Protein AF-A0A354R8P0-F1 (afdb_monomer_lite)

Foldseek 3Di:
DPADQDLVVVLVCCVVCLVPDQEEEYHHDDDDVVSVVVDPLLVSLVSVVVSCVVSVHHYDYDPHSCVSPDDDPPDDPDDDDDDD

Secondary structure (DSSP, 8-state):
--SBS-HHHHHHHHHHHTTT-SEEEE-B--S-HHHHHHS-HHHHHHHHHHHHHHTT-EEEE-HHHHGGGS----PPPPP-----

Structure (mmCIF, N/CA/C/O backbone):
data_AF-A0A354R8P0-F1
#
_entry.id   AF-A0A354R8P0-F1
#
loop_
_atom_site.group_PDB
_atom_site.id
_atom_site.type_symbol
_atom_site.label_atom_id
_atom_site.label_alt_id
_atom_site.label_comp_id
_atom_site.label_asym_id
_atom_site.label_entity_id
_atom_site.label_seq_id
_atom_site.pdbx_PDB_ins_code
_atom_site.Cartn_x
_atom_site.Cartn_y
_atom_site.Cartn_z
_atom_site.occupancy
_atom_site.B_iso_or_equiv
_atom_site.auth_seq_id
_atom_site.auth_comp_id
_atom_site.auth_asym_id
_atom_site.auth_atom_id
_atom_site.pdbx_PDB_model_num
ATOM 1 N N . MET A 1 1 ? 3.431 -8.908 5.602 1.00 85.81 1 MET A N 1
ATOM 2 C CA . MET A 1 1 ? 3.321 -9.078 4.145 1.00 85.81 1 MET A CA 1
ATOM 3 C C . MET A 1 1 ? 4.580 -8.570 3.460 1.00 85.81 1 MET A C 1
ATOM 5 O O . MET A 1 1 ? 4.728 -7.384 3.181 1.00 85.81 1 MET A O 1
ATOM 9 N N . GLU A 1 2 ? 5.535 -9.469 3.255 1.00 85.31 2 GLU A N 1
ATOM 10 C CA . GLU A 1 2 ? 6.764 -9.179 2.523 1.00 85.31 2 GLU A CA 1
ATOM 11 C C . GLU A 1 2 ? 7.337 -10.463 1.894 1.00 85.31 2 GLU A C 1
ATOM 13 O O . GLU A 1 2 ? 7.252 -11.507 2.541 1.00 85.31 2 GLU A O 1
ATOM 18 N N . PRO A 1 3 ? 7.958 -10.384 0.701 1.00 92.12 3 PRO A N 1
ATOM 19 C CA . PRO A 1 3 ? 7.896 -9.260 -0.236 1.00 92.12 3 PRO A CA 1
ATOM 20 C C . PRO A 1 3 ? 6.531 -9.165 -0.938 1.00 92.12 3 PRO A C 1
ATOM 22 O O . PRO A 1 3 ? 5.875 -10.171 -1.174 1.00 92.12 3 PRO A O 1
ATOM 25 N N . VAL A 1 4 ? 6.122 -7.953 -1.301 1.00 96.75 4 VAL A N 1
ATOM 26 C CA . VAL A 1 4 ? 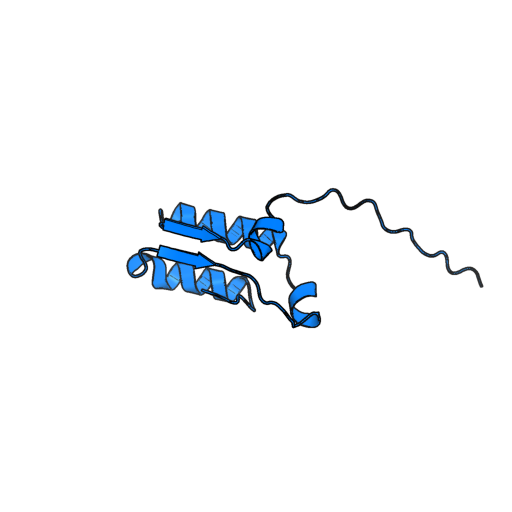4.980 -7.720 -2.194 1.00 96.75 4 VAL A CA 1
ATOM 27 C C . VAL A 1 4 ? 5.449 -7.848 -3.639 1.00 96.75 4 VAL A C 1
ATOM 29 O O . VAL A 1 4 ? 6.370 -7.131 -4.034 1.00 96.75 4 VAL A O 1
ATOM 32 N N . ILE A 1 5 ? 4.821 -8.757 -4.386 1.00 95.00 5 ILE A N 1
ATOM 33 C CA . ILE A 1 5 ? 5.052 -8.993 -5.818 1.00 95.00 5 ILE A CA 1
ATOM 34 C C . ILE A 1 5 ? 4.029 -8.185 -6.619 1.00 95.00 5 ILE A C 1
ATOM 36 O O . ILE A 1 5 ? 4.419 -7.306 -7.379 1.00 95.00 5 ILE A O 1
ATOM 40 N N . ASP A 1 6 ? 2.745 -8.434 -6.358 1.00 96.56 6 ASP A N 1
ATOM 41 C CA . ASP A 1 6 ? 1.617 -7.730 -6.957 1.00 96.56 6 ASP A CA 1
ATOM 42 C C . ASP A 1 6 ? 0.971 -6.768 -5.929 1.00 96.56 6 ASP A C 1
ATOM 44 O O . ASP A 1 6 ? 0.542 -7.204 -4.850 1.00 96.56 6 ASP A O 1
ATOM 48 N N . PRO A 1 7 ? 0.930 -5.454 -6.215 1.00 97.50 7 PRO A N 1
ATOM 49 C CA . PRO A 1 7 ? 0.244 -4.462 -5.391 1.00 97.50 7 PRO A CA 1
ATOM 50 C C . PRO A 1 7 ? -1.239 -4.746 -5.126 1.00 97.50 7 PRO A C 1
ATOM 52 O O . PRO A 1 7 ? -1.697 -4.561 -3.998 1.00 97.50 7 PRO A O 1
ATOM 55 N N . GLU A 1 8 ? -1.997 -5.166 -6.136 1.00 97.88 8 GLU A N 1
ATOM 56 C CA . GLU A 1 8 ? -3.448 -5.350 -6.060 1.00 97.88 8 GLU A CA 1
ATOM 57 C C . GLU A 1 8 ? -3.799 -6.552 -5.183 1.00 97.88 8 GLU A C 1
ATOM 59 O O . GLU A 1 8 ? -4.672 -6.467 -4.308 1.00 97.88 8 GLU A O 1
ATOM 64 N N . GLU A 1 9 ? -3.056 -7.650 -5.331 1.00 98.12 9 GLU A N 1
ATOM 65 C CA . GLU A 1 9 ? -3.197 -8.812 -4.453 1.00 98.12 9 GLU A CA 1
ATOM 66 C C . GLU A 1 9 ? -2.870 -8.448 -3.002 1.00 98.12 9 GLU A C 1
ATOM 68 O O . GLU A 1 9 ? -3.609 -8.799 -2.079 1.00 98.12 9 GLU A O 1
ATOM 73 N N . ALA A 1 10 ? -1.797 -7.684 -2.786 1.00 98.12 10 ALA A N 1
ATOM 74 C CA . ALA A 1 10 ? -1.404 -7.226 -1.460 1.00 98.12 10 ALA A CA 1
ATOM 75 C C . ALA A 1 10 ? -2.492 -6.366 -0.791 1.00 98.12 10 ALA A C 1
ATOM 77 O O . ALA A 1 10 ? -2.793 -6.542 0.393 1.00 98.12 10 ALA A O 1
ATOM 78 N N . LEU A 1 11 ? -3.115 -5.456 -1.540 1.00 98.44 11 LEU A N 1
ATOM 79 C CA . LEU A 1 11 ? -4.238 -4.654 -1.055 1.00 98.44 11 LEU A CA 1
ATOM 80 C C . LEU A 1 11 ? -5.462 -5.525 -0.734 1.00 98.44 11 LEU A C 1
ATOM 82 O O . LEU A 1 11 ? -6.080 -5.335 0.313 1.00 98.44 11 LEU A O 1
ATOM 86 N N . THR A 1 12 ? -5.749 -6.521 -1.572 1.00 98.38 12 THR A N 1
ATOM 87 C CA . THR A 1 12 ? -6.843 -7.482 -1.363 1.00 98.38 12 THR A CA 1
ATOM 88 C C . THR A 1 12 ? -6.639 -8.319 -0.099 1.00 98.38 12 THR A C 1
ATOM 90 O O . THR A 1 12 ? -7.589 -8.587 0.637 1.00 98.38 12 THR A O 1
ATOM 93 N N . VAL A 1 13 ? -5.401 -8.727 0.193 1.00 98.06 13 VAL A N 1
ATOM 94 C CA . VAL A 1 13 ? -5.069 -9.442 1.436 1.00 98.06 13 VAL A CA 1
ATOM 95 C C . VAL A 1 13 ? -5.364 -8.576 2.658 1.00 98.06 13 VAL A C 1
ATOM 97 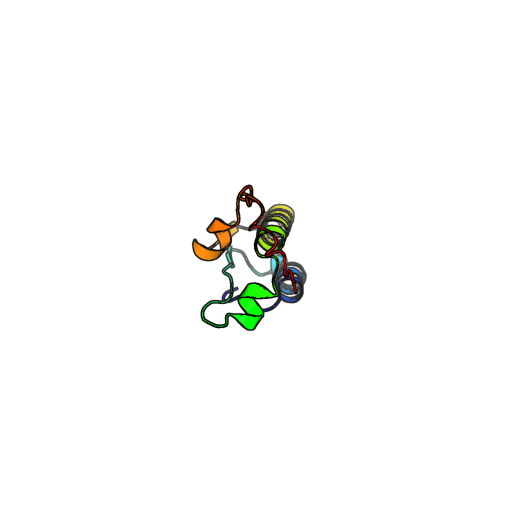O O . VAL A 1 13 ? -5.912 -9.079 3.637 1.00 98.06 13 VAL A O 1
ATOM 100 N N . ILE A 1 14 ? -5.047 -7.279 2.604 1.00 98.06 14 ILE A N 1
ATOM 101 C CA . ILE A 1 14 ? -5.371 -6.353 3.695 1.00 98.06 14 ILE A CA 1
ATOM 102 C C . ILE A 1 14 ? -6.889 -6.259 3.871 1.00 98.06 14 ILE A C 1
ATOM 104 O O . ILE A 1 14 ? -7.364 -6.407 4.993 1.00 98.06 14 ILE A O 1
ATOM 108 N N . ASP A 1 15 ? -7.652 -6.106 2.786 1.00 98.12 15 ASP A N 1
ATOM 109 C CA . ASP A 1 15 ? -9.119 -6.058 2.863 1.00 98.12 15 ASP A CA 1
ATOM 110 C C . ASP A 1 15 ? -9.708 -7.316 3.506 1.00 98.12 15 ASP A C 1
ATOM 112 O O . ASP A 1 15 ? -10.603 -7.222 4.337 1.00 98.12 15 ASP A O 1
ATOM 116 N N . LYS A 1 16 ? -9.182 -8.499 3.179 1.00 98.19 16 LYS A N 1
ATOM 117 C CA . LYS A 1 16 ? -9.716 -9.772 3.686 1.00 98.19 16 LYS A CA 1
ATOM 118 C C . LYS A 1 16 ? -9.288 -10.111 5.112 1.00 98.19 16 LYS A C 1
ATOM 120 O O . LYS A 1 16 ? -9.978 -10.877 5.775 1.00 98.19 16 LYS A O 1
ATOM 125 N N . ALA A 1 17 ? -8.139 -9.612 5.563 1.00 97.62 17 ALA A N 1
ATOM 126 C CA . ALA A 1 17 ? -7.531 -10.054 6.817 1.00 97.62 17 ALA A CA 1
ATOM 127 C C . ALA A 1 17 ? -7.427 -8.964 7.895 1.00 97.62 17 ALA A C 1
ATOM 129 O O . ALA A 1 17 ? -6.967 -9.268 8.995 1.00 97.62 17 ALA A O 1
ATOM 130 N N . HIS A 1 18 ? -7.832 -7.716 7.622 1.00 96.94 18 HIS A N 1
ATOM 131 C CA . HIS A 1 18 ? -7.709 -6.613 8.585 1.00 96.94 18 HIS A CA 1
ATOM 132 C C . HIS A 1 18 ? -8.392 -6.888 9.936 1.00 96.94 18 HIS A C 1
ATOM 134 O O . HIS A 1 18 ? -7.830 -6.509 10.960 1.00 96.94 18 HIS A O 1
ATOM 140 N N . ASP A 1 19 ? -9.510 -7.619 9.956 1.00 97.44 19 ASP A N 1
ATOM 141 C CA . ASP A 1 19 ? -10.220 -7.995 11.191 1.00 97.44 19 ASP A CA 1
ATOM 142 C C . ASP A 1 19 ? -9.424 -8.948 12.100 1.00 97.44 19 ASP A C 1
ATOM 144 O O . ASP A 1 19 ? -9.655 -9.010 13.307 1.00 97.44 19 ASP A O 1
ATOM 148 N N . PHE A 1 20 ? -8.464 -9.687 11.536 1.00 97.06 20 PHE A N 1
ATOM 149 C CA . PHE A 1 20 ? -7.701 -10.719 12.247 1.00 97.06 20 PHE A CA 1
ATOM 150 C C . PHE A 1 20 ? -6.229 -10.349 12.457 1.00 97.06 20 PHE A C 1
ATOM 152 O O . PHE A 1 20 ? -5.515 -11.042 13.180 1.00 97.06 20 PHE A O 1
ATOM 159 N N . VAL A 1 21 ? -5.743 -9.281 11.816 1.00 96.50 21 VAL A N 1
ATOM 160 C CA . VAL A 1 21 ? -4.322 -8.911 11.818 1.00 96.50 21 VAL A CA 1
ATOM 161 C C . VAL A 1 2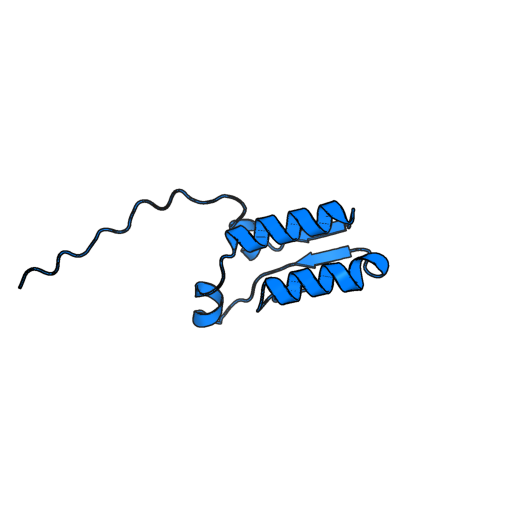1 ? -4.116 -7.578 12.526 1.00 96.50 21 VAL A C 1
ATOM 163 O O . VAL A 1 21 ? -4.379 -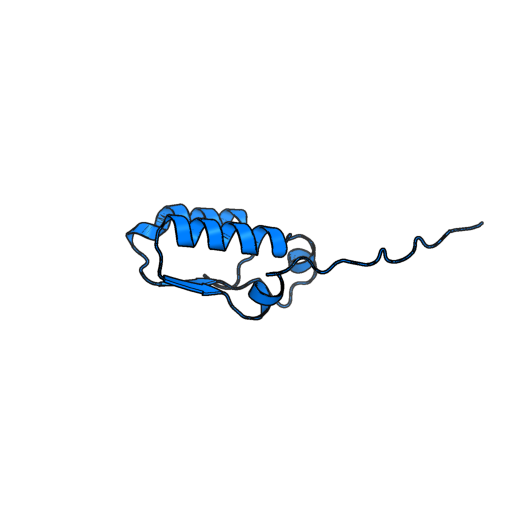6.506 11.985 1.00 96.50 21 VAL A O 1
ATOM 166 N N . ASN A 1 22 ? -3.537 -7.639 13.725 1.00 93.06 22 ASN A N 1
ATOM 167 C CA . ASN A 1 22 ? -3.315 -6.458 14.563 1.00 93.06 22 ASN A CA 1
ATOM 168 C C . ASN A 1 22 ? -2.120 -5.594 14.126 1.00 93.06 22 ASN A C 1
ATOM 170 O O . ASN A 1 22 ? -2.077 -4.404 14.447 1.00 93.06 22 ASN A O 1
ATOM 174 N N . PHE A 1 23 ? -1.129 -6.181 13.442 1.00 97.19 23 PHE A N 1
ATOM 175 C CA . PHE A 1 23 ? 0.082 -5.477 13.021 1.00 97.19 23 PHE A CA 1
ATOM 176 C C . PHE A 1 23 ? 0.566 -5.908 11.636 1.00 97.19 23 PHE A C 1
ATOM 178 O O . PHE A 1 23 ? 0.835 -7.082 11.381 1.00 97.19 23 PHE A O 1
ATOM 185 N N . TRP A 1 24 ? 0.773 -4.928 10.760 1.00 98.19 24 TRP A N 1
ATOM 186 C CA . TRP A 1 24 ? 1.192 -5.142 9.382 1.00 98.19 24 TRP A CA 1
ATOM 187 C C . TRP A 1 24 ? 2.619 -4.684 9.141 1.00 98.19 24 TRP A C 1
ATOM 189 O O . TRP A 1 24 ? 2.974 -3.529 9.348 1.00 98.19 24 TRP A O 1
ATOM 199 N N . LYS A 1 25 ? 3.444 -5.564 8.586 1.00 98.12 25 LYS A N 1
ATOM 200 C CA . LYS A 1 25 ? 4.740 -5.186 8.021 1.00 98.12 25 LYS A CA 1
ATOM 201 C C . LYS A 1 25 ? 4.675 -5.303 6.507 1.00 98.12 25 LYS A C 1
ATOM 203 O O . LYS A 1 25 ? 4.344 -6.384 6.025 1.00 98.12 25 LYS A O 1
ATOM 208 N N . VAL A 1 26 ? 4.981 -4.235 5.773 1.00 98.25 26 VAL A N 1
ATOM 209 C CA . VAL A 1 26 ? 4.875 -4.215 4.303 1.00 98.25 26 VAL A CA 1
ATOM 210 C C . VAL A 1 26 ? 6.200 -3.826 3.659 1.00 98.25 26 VAL A C 1
ATOM 212 O O . VAL A 1 26 ? 6.818 -2.834 4.052 1.00 98.25 26 VAL A O 1
ATOM 215 N N . GLY A 1 27 ? 6.642 -4.585 2.657 1.00 97.31 27 GLY A N 1
ATOM 216 C CA . GLY A 1 27 ? 7.833 -4.270 1.864 1.00 97.31 27 GLY A CA 1
ATOM 217 C C . GLY A 1 27 ? 7.733 -4.782 0.431 1.00 97.31 27 GLY A C 1
ATOM 218 O O . GLY A 1 27 ? 7.059 -5.774 0.186 1.00 97.31 27 GLY A O 1
ATOM 219 N N . LYS A 1 28 ? 8.410 -4.101 -0.498 1.00 95.69 28 LYS A N 1
ATOM 220 C CA . LYS A 1 28 ? 8.445 -4.449 -1.926 1.00 95.69 28 LYS A CA 1
ATOM 221 C C . LYS A 1 28 ? 9.296 -5.690 -2.217 1.00 95.69 28 LYS A C 1
ATOM 223 O O . LYS A 1 28 ? 10.191 -6.020 -1.434 1.00 95.69 28 LYS A O 1
ATOM 228 N N . LEU A 1 29 ? 9.061 -6.325 -3.364 1.00 95.06 29 LEU A N 1
ATOM 229 C CA . LEU A 1 29 ? 9.976 -7.304 -3.948 1.00 95.06 29 LEU A CA 1
ATOM 230 C C . LEU A 1 29 ? 11.342 -6.676 -4.236 1.00 95.06 29 LEU A C 1
ATOM 232 O O . LEU A 1 29 ? 11.461 -5.506 -4.603 1.00 95.06 29 LEU A O 1
ATOM 236 N N . ASN A 1 30 ? 12.382 -7.476 -4.040 1.00 91.19 30 ASN A N 1
ATOM 237 C CA . ASN A 1 30 ? 13.768 -7.122 -4.299 1.00 91.19 30 ASN A CA 1
ATOM 238 C C . ASN A 1 30 ? 14.427 -8.278 -5.067 1.00 91.19 30 ASN A C 1
ATOM 240 O O . ASN A 1 30 ? 14.102 -9.435 -4.807 1.00 91.19 30 ASN A O 1
ATOM 244 N N . ARG A 1 31 ? 15.415 -7.963 -5.918 1.00 92.69 31 ARG A N 1
ATOM 245 C CA . ARG A 1 31 ? 16.232 -8.910 -6.714 1.00 92.69 31 ARG A CA 1
ATOM 246 C C . ARG A 1 31 ? 15.538 -9.493 -7.951 1.00 92.69 31 ARG A C 1
ATOM 248 O O . ARG A 1 31 ? 16.073 -10.419 -8.549 1.00 92.69 31 ARG A O 1
ATOM 255 N N . ASN A 1 32 ? 14.415 -8.922 -8.374 1.00 94.19 32 ASN A N 1
ATOM 256 C CA . ASN A 1 32 ? 13.792 -9.231 -9.658 1.00 94.19 32 ASN A CA 1
ATOM 257 C C . ASN A 1 32 ? 13.491 -7.909 -10.371 1.00 94.19 32 ASN A C 1
ATOM 259 O O . ASN A 1 32 ? 12.489 -7.263 -10.087 1.00 94.19 32 ASN A O 1
ATOM 263 N N . LYS A 1 33 ? 14.391 -7.487 -11.268 1.00 92.44 33 LYS A N 1
ATOM 264 C CA . LYS A 1 33 ? 14.312 -6.168 -11.914 1.00 92.44 33 LYS A CA 1
ATOM 265 C C . LYS A 1 33 ? 13.137 -6.019 -12.864 1.00 92.44 33 LYS A C 1
ATOM 267 O O . LYS A 1 33 ? 12.645 -4.909 -13.003 1.00 92.44 33 LYS A O 1
ATOM 272 N N . GLU A 1 34 ? 12.693 -7.106 -13.476 1.00 94.69 34 GLU A N 1
ATOM 273 C CA . GLU A 1 34 ? 11.542 -7.093 -14.372 1.00 94.69 34 GLU A CA 1
ATOM 274 C C . GLU A 1 34 ? 10.277 -6.702 -13.605 1.00 94.69 34 GLU A C 1
ATOM 276 O O . GLU A 1 34 ? 9.676 -5.670 -13.895 1.00 94.69 34 GLU A O 1
ATOM 281 N N . VAL A 1 35 ? 9.965 -7.435 -12.533 1.00 90.62 35 VAL A N 1
ATOM 282 C CA . VAL A 1 35 ? 8.802 -7.145 -11.680 1.00 90.62 35 VAL A CA 1
ATOM 283 C C . VAL A 1 35 ? 8.986 -5.837 -10.905 1.00 90.62 35 VAL A C 1
ATOM 285 O O . VAL A 1 35 ? 8.058 -5.050 -10.749 1.00 90.62 35 VAL A O 1
ATOM 288 N N . GLU A 1 36 ? 10.198 -5.554 -10.419 1.00 94.06 36 GLU A N 1
ATOM 289 C CA . GLU A 1 36 ? 10.469 -4.292 -9.725 1.00 94.06 36 GLU A CA 1
ATOM 290 C C . GLU A 1 36 ? 10.228 -3.071 -10.623 1.00 94.06 36 GLU A C 1
ATOM 292 O O . GLU A 1 36 ? 9.811 -2.037 -10.110 1.00 94.06 36 GLU A O 1
ATOM 297 N N . ASN A 1 37 ? 10.486 -3.160 -11.927 1.00 94.12 37 ASN A N 1
ATOM 298 C CA . ASN A 1 37 ? 10.302 -2.037 -12.844 1.00 94.12 37 ASN A CA 1
ATOM 299 C C . ASN A 1 37 ? 8.879 -1.953 -13.413 1.00 94.12 37 ASN A C 1
ATOM 301 O O . ASN A 1 37 ? 8.499 -0.890 -13.897 1.00 94.12 37 ASN A O 1
ATOM 305 N N . SER A 1 38 ? 8.101 -3.039 -13.363 1.00 95.31 38 SER A N 1
ATOM 306 C CA . SER A 1 38 ? 6.712 -3.050 -13.838 1.00 95.31 38 SER A CA 1
ATOM 307 C C . SER A 1 38 ? 5.721 -2.457 -12.831 1.00 95.31 38 SER A C 1
ATOM 309 O O . SER A 1 38 ? 4.601 -2.120 -13.203 1.00 95.31 38 SER A O 1
ATOM 311 N N . VAL A 1 39 ? 6.113 -2.330 -11.561 1.00 95.81 39 VAL A N 1
ATOM 312 C CA . VAL A 1 39 ? 5.244 -1.855 -10.478 1.00 95.81 39 VAL A CA 1
ATOM 313 C C . VAL A 1 39 ? 5.464 -0.369 -10.186 1.00 95.81 39 VAL A C 1
ATOM 315 O O . VAL A 1 39 ? 6.582 0.066 -9.898 1.00 95.81 39 VAL A O 1
ATOM 318 N N . ASP A 1 40 ? 4.378 0.411 -10.138 1.00 96.56 40 ASP A N 1
ATOM 319 C CA . ASP A 1 40 ? 4.408 1.763 -9.566 1.00 96.56 40 ASP A CA 1
ATOM 320 C C . ASP A 1 40 ? 4.474 1.694 -8.030 1.00 96.56 40 ASP A C 1
ATOM 322 O O . ASP A 1 40 ? 3.471 1.714 -7.309 1.00 96.56 40 ASP A O 1
ATOM 326 N N . TRP A 1 41 ? 5.698 1.624 -7.506 1.00 96.25 41 TRP A N 1
ATOM 327 C CA . TRP A 1 41 ? 5.947 1.577 -6.064 1.00 96.25 41 TRP A CA 1
ATOM 328 C C . TRP A 1 41 ? 5.534 2.852 -5.320 1.00 96.25 41 TRP A C 1
ATOM 330 O O . TRP A 1 41 ? 5.311 2.794 -4.108 1.00 96.25 41 TRP A O 1
ATOM 340 N N . HIS A 1 42 ? 5.443 4.000 -6.003 1.00 96.81 42 HIS A N 1
ATOM 341 C CA . HIS A 1 42 ? 4.969 5.238 -5.386 1.00 96.81 42 HIS A CA 1
ATOM 342 C C . HIS A 1 42 ? 3.462 5.174 -5.157 1.00 96.81 42 HIS A C 1
ATOM 344 O O . HIS A 1 42 ? 3.008 5.440 -4.041 1.00 96.81 42 HIS A O 1
ATOM 350 N N . GLN A 1 43 ? 2.715 4.760 -6.180 1.00 97.81 43 GLN A N 1
ATOM 351 C CA . GLN A 1 43 ? 1.275 4.562 -6.084 1.00 97.81 43 GLN A CA 1
ATOM 352 C C . GLN A 1 43 ? 0.949 3.486 -5.041 1.00 97.81 43 GLN A C 1
ATOM 354 O O . GLN A 1 43 ? 0.220 3.760 -4.089 1.00 97.81 43 GLN A O 1
ATOM 359 N N . PHE A 1 44 ? 1.629 2.333 -5.090 1.00 97.94 44 PHE A N 1
ATOM 360 C CA . PHE A 1 44 ? 1.439 1.283 -4.087 1.00 97.94 44 PHE A CA 1
ATOM 361 C C . PHE A 1 44 ? 1.721 1.763 -2.653 1.00 97.94 44 PHE A C 1
ATOM 363 O O . PHE A 1 44 ? 0.983 1.426 -1.725 1.00 97.94 44 PHE A O 1
ATOM 370 N N . TYR A 1 45 ? 2.762 2.580 -2.440 1.00 98.25 45 TYR A N 1
ATOM 371 C CA . TYR A 1 45 ? 3.042 3.162 -1.123 1.00 98.25 45 TYR A CA 1
ATOM 372 C C . TYR A 1 45 ? 1.887 4.039 -0.611 1.00 98.25 45 TYR A C 1
ATOM 374 O O . TYR A 1 45 ? 1.587 4.016 0.589 1.00 98.25 45 TYR A O 1
ATOM 382 N N . ILE A 1 46 ? 1.268 4.834 -1.488 1.00 98.25 46 ILE A N 1
ATOM 383 C CA . ILE A 1 46 ? 0.118 5.677 -1.141 1.00 98.25 46 ILE A CA 1
ATOM 384 C C . ILE A 1 46 ? -1.072 4.788 -0.777 1.00 98.25 46 ILE A C 1
ATOM 386 O O . ILE A 1 46 ? -1.616 4.930 0.322 1.00 98.25 46 ILE A O 1
ATOM 390 N N . ASP A 1 47 ? -1.406 3.837 -1.645 1.00 98.50 47 ASP A N 1
ATOM 391 C CA . ASP A 1 47 ? -2.600 3.002 -1.521 1.00 98.50 47 ASP A CA 1
ATOM 392 C C . ASP A 1 47 ? -2.547 2.116 -0.282 1.00 98.50 47 ASP A C 1
ATOM 394 O O . ASP A 1 47 ? -3.482 2.096 0.521 1.00 98.50 47 ASP A O 1
ATOM 398 N N . VAL A 1 48 ? -1.414 1.446 -0.051 1.00 98.38 48 VAL A N 1
ATOM 399 C CA . VAL A 1 48 ? -1.272 0.557 1.105 1.00 98.38 48 VAL A CA 1
ATOM 400 C C . VAL A 1 48 ? -1.352 1.330 2.419 1.00 98.38 48 VAL A C 1
ATOM 402 O O . VAL A 1 48 ? -1.941 0.856 3.389 1.00 98.38 48 VAL A O 1
ATOM 405 N N . ARG A 1 49 ? -0.812 2.555 2.468 1.00 98.25 49 ARG A N 1
ATOM 406 C CA . ARG A 1 49 ? -0.913 3.404 3.661 1.00 98.25 49 ARG A CA 1
ATOM 407 C C . ARG A 1 49 ? -2.317 3.938 3.867 1.00 98.25 49 ARG A C 1
ATOM 409 O O . ARG A 1 49 ? -2.732 4.033 5.018 1.00 98.25 49 ARG A O 1
ATOM 416 N N . ALA A 1 50 ? -3.012 4.321 2.800 1.00 98.31 50 ALA A N 1
ATOM 417 C CA . ALA A 1 50 ? -4.395 4.769 2.887 1.00 98.31 50 ALA A CA 1
ATOM 418 C C . ALA A 1 50 ? -5.280 3.643 3.435 1.00 98.31 50 ALA A C 1
ATOM 420 O O . ALA A 1 50 ? -5.978 3.847 4.424 1.00 98.31 50 ALA A O 1
ATOM 421 N N . LYS A 1 51 ? -5.140 2.433 2.885 1.00 97.94 51 LYS A N 1
ATOM 422 C CA . LYS A 1 51 ? -5.897 1.245 3.290 1.00 97.94 51 LYS A CA 1
ATOM 423 C C . LYS A 1 51 ? -5.624 0.823 4.735 1.00 97.94 51 LYS A C 1
ATOM 425 O O . LYS A 1 51 ? -6.551 0.668 5.521 1.00 97.94 51 LYS A O 1
ATOM 430 N N . LEU A 1 52 ? -4.355 0.720 5.137 1.00 97.75 52 LEU A N 1
ATOM 431 C CA . LEU A 1 52 ? -4.001 0.373 6.522 1.00 97.75 52 LEU A CA 1
ATOM 432 C C . LEU A 1 52 ? -4.497 1.419 7.533 1.00 97.75 52 LEU A C 1
ATOM 434 O O . LEU A 1 52 ? -4.901 1.061 8.635 1.00 97.75 52 LEU A O 1
ATOM 438 N N . LYS A 1 53 ? -4.499 2.706 7.160 1.00 97.50 53 LYS A N 1
ATOM 439 C CA . LYS A 1 53 ? -5.079 3.773 7.988 1.00 97.50 53 LYS A CA 1
ATOM 440 C C . LYS A 1 53 ? -6.601 3.708 8.049 1.00 97.50 53 LYS A C 1
ATOM 442 O O . LYS A 1 53 ? -7.151 3.936 9.119 1.00 97.50 53 LYS A O 1
ATOM 447 N N . GLN A 1 54 ? -7.263 3.412 6.932 1.00 97.75 54 GLN A N 1
ATOM 448 C CA . GLN A 1 54 ? -8.715 3.243 6.871 1.00 97.75 54 GLN A CA 1
ATOM 449 C C . GLN A 1 54 ? -9.181 2.168 7.859 1.00 97.75 54 GLN A C 1
ATOM 451 O O . GLN A 1 54 ? -10.162 2.376 8.562 1.00 97.75 54 GLN A O 1
ATOM 456 N N . TYR A 1 55 ? -8.435 1.068 7.973 1.00 96.81 55 TYR A N 1
ATOM 457 C CA . TYR A 1 55 ? -8.719 -0.008 8.928 1.00 96.81 55 TYR A CA 1
ATOM 458 C C . TYR A 1 55 ? -8.151 0.226 10.333 1.00 96.81 55 TYR A C 1
ATOM 460 O O . TYR A 1 55 ? -8.153 -0.685 11.154 1.00 96.81 55 TYR A O 1
ATOM 468 N N . ASN A 1 56 ? -7.636 1.428 10.618 1.00 96.19 56 ASN A N 1
ATOM 469 C CA . ASN A 1 56 ? -7.003 1.785 11.889 1.00 96.19 56 ASN A CA 1
ATOM 470 C C . ASN A 1 56 ? -5.940 0.763 12.355 1.00 96.19 56 ASN A C 1
ATOM 472 O O . ASN A 1 56 ? -5.761 0.515 13.548 1.00 96.19 56 ASN A O 1
ATOM 476 N N . ALA A 1 57 ? -5.245 0.138 11.403 1.00 96.31 57 ALA A N 1
ATOM 477 C CA . ALA A 1 57 ? -4.297 -0.925 11.680 1.00 96.31 57 ALA A CA 1
ATOM 478 C C . ALA A 1 57 ? -2.947 -0.352 12.135 1.00 96.31 57 ALA A C 1
ATOM 480 O O . ALA A 1 57 ? -2.491 0.682 11.640 1.00 96.31 57 ALA A O 1
ATOM 481 N N . ASN A 1 58 ? -2.244 -1.064 13.020 1.00 97.75 58 ASN A N 1
ATOM 482 C CA . ASN A 1 58 ? -0.848 -0.745 13.310 1.00 97.75 58 ASN A CA 1
ATOM 483 C C . ASN A 1 58 ? 0.038 -1.272 12.181 1.00 97.75 58 ASN A C 1
ATOM 485 O O . ASN A 1 58 ? -0.138 -2.406 11.731 1.00 97.75 58 ASN A O 1
ATOM 489 N N . PHE A 1 59 ? 1.011 -0.483 11.718 1.00 98.31 59 PHE A N 1
ATOM 490 C CA . PHE A 1 59 ? 1.862 -0.933 10.621 1.00 98.31 59 PHE A CA 1
ATOM 491 C C . PHE A 1 59 ? 3.276 -0.353 10.593 1.00 98.31 59 PHE A C 1
ATOM 493 O O . PHE A 1 59 ? 3.557 0.748 11.061 1.00 98.31 59 PHE A O 1
ATOM 500 N N . TYR A 1 60 ? 4.163 -1.094 9.930 1.00 98.12 60 TYR A N 1
ATOM 501 C CA . TYR A 1 60 ? 5.510 -0.692 9.558 1.00 98.12 60 TYR A CA 1
ATOM 502 C C . TYR A 1 60 ? 5.739 -0.889 8.057 1.00 98.12 60 TYR A C 1
ATOM 504 O O . TYR A 1 60 ? 5.733 -2.008 7.540 1.00 98.12 60 TYR A O 1
ATOM 512 N N . ILE A 1 61 ? 6.030 0.207 7.356 1.00 98.12 61 ILE A N 1
ATOM 513 C CA . ILE A 1 61 ? 6.491 0.168 5.963 1.00 98.12 61 ILE A CA 1
ATOM 514 C C . ILE A 1 61 ? 8.016 0.012 5.949 1.00 98.12 61 ILE A C 1
ATOM 516 O O . ILE A 1 61 ? 8.723 0.786 6.597 1.00 98.12 61 ILE A O 1
ATOM 520 N N . LYS A 1 62 ? 8.555 -0.973 5.226 1.00 97.44 62 LYS A N 1
ATOM 521 C CA . LYS A 1 62 ? 10.008 -1.188 5.111 1.00 97.44 62 LYS A CA 1
ATOM 522 C C . LYS A 1 62 ? 10.696 -0.053 4.366 1.00 97.44 62 LYS A C 1
ATOM 524 O O . LYS A 1 62 ? 10.095 0.611 3.528 1.00 97.44 62 LYS A O 1
ATOM 529 N N . LYS A 1 63 ? 11.982 0.156 4.680 1.00 96.44 63 LYS A N 1
ATOM 530 C CA . LYS A 1 63 ? 12.803 1.259 4.152 1.00 96.44 63 LYS A CA 1
ATOM 531 C C . LYS A 1 63 ? 12.752 1.344 2.625 1.00 96.44 63 LYS A C 1
ATOM 533 O O . LYS A 1 63 ? 12.530 2.436 2.119 1.00 96.44 63 LYS A O 1
ATOM 538 N N . ASP A 1 64 ? 12.879 0.214 1.935 1.00 95.00 64 ASP A N 1
ATOM 539 C CA . ASP A 1 64 ? 12.923 0.171 0.468 1.00 95.00 64 ASP A CA 1
ATOM 540 C C . ASP A 1 64 ? 11.615 0.652 -0.165 1.00 95.00 64 ASP A C 1
ATOM 542 O O . ASP A 1 64 ? 11.647 1.392 -1.136 1.00 95.00 64 ASP A O 1
ATOM 546 N N . LEU A 1 65 ? 10.462 0.304 0.418 1.00 96.38 65 LEU A N 1
ATOM 547 C CA . LEU A 1 65 ? 9.159 0.792 -0.043 1.00 96.38 65 LEU A CA 1
ATOM 548 C C . LEU A 1 65 ? 8.902 2.237 0.416 1.00 96.38 65 LEU A C 1
ATOM 550 O O . LEU A 1 65 ? 8.400 3.062 -0.336 1.00 96.38 65 LEU A O 1
ATOM 554 N N . ARG A 1 66 ? 9.310 2.589 1.640 1.00 96.88 66 ARG A N 1
ATOM 555 C CA . ARG A 1 66 ? 9.206 3.957 2.175 1.00 96.88 66 ARG A CA 1
ATOM 556 C C . ARG A 1 66 ? 10.064 4.965 1.404 1.00 96.88 66 ARG A C 1
ATOM 558 O O . ARG A 1 66 ? 9.756 6.153 1.439 1.00 96.88 66 ARG A O 1
ATOM 565 N N . ALA A 1 67 ? 11.106 4.524 0.700 1.00 96.00 67 ALA A N 1
ATOM 566 C CA . ALA A 1 67 ? 11.891 5.385 -0.183 1.00 96.00 67 ALA A CA 1
ATOM 567 C C . ALA A 1 67 ? 11.024 6.050 -1.268 1.00 96.00 67 ALA A C 1
ATOM 569 O O . ALA A 1 67 ? 11.313 7.170 -1.679 1.00 96.00 67 ALA A O 1
ATOM 570 N N . PHE A 1 68 ? 9.910 5.416 -1.642 1.00 95.50 68 PHE A N 1
ATOM 571 C CA . PHE A 1 68 ? 8.942 5.932 -2.604 1.00 95.50 68 PHE A CA 1
ATOM 572 C C . PHE A 1 68 ? 7.895 6.863 -1.973 1.00 95.50 68 PHE A C 1
ATOM 574 O O . PHE A 1 68 ? 6.933 7.233 -2.629 1.00 95.50 68 PHE A O 1
ATOM 581 N N . ALA A 1 69 ? 8.053 7.299 -0.717 1.00 94.31 69 ALA A N 1
ATOM 582 C CA . ALA A 1 69 ? 7.068 8.157 -0.049 1.00 94.31 69 ALA A CA 1
ATOM 583 C C . ALA A 1 69 ? 6.882 9.541 -0.685 1.00 94.31 69 ALA A C 1
ATOM 585 O O . ALA A 1 69 ? 5.861 10.193 -0.470 1.00 94.31 69 ALA A O 1
ATOM 586 N N . ARG A 1 70 ? 7.881 10.013 -1.429 1.00 89.62 70 ARG A N 1
ATOM 587 C CA . ARG A 1 70 ? 7.847 11.279 -2.157 1.00 89.62 70 ARG A CA 1
ATOM 588 C C . ARG A 1 70 ? 8.099 10.973 -3.622 1.00 89.62 70 ARG A C 1
ATOM 590 O O . ARG A 1 70 ? 9.075 10.295 -3.929 1.00 89.62 70 ARG A O 1
ATOM 597 N N . LYS A 1 71 ? 7.264 11.506 -4.516 1.00 69.69 71 LYS A N 1
ATOM 598 C CA . LYS A 1 71 ? 7.561 11.495 -5.949 1.00 69.69 71 LYS A CA 1
ATOM 599 C C . LYS A 1 71 ? 8.784 12.389 -6.146 1.00 69.69 71 LYS A C 1
ATOM 601 O O . LYS A 1 71 ? 8.704 13.605 -5.964 1.00 69.69 71 LYS A O 1
ATOM 606 N N . THR A 1 72 ? 9.946 11.804 -6.416 1.00 58.28 72 THR A N 1
ATOM 607 C CA . THR A 1 72 ? 11.100 12.588 -6.858 1.00 58.28 72 THR A CA 1
ATOM 608 C C . THR A 1 72 ? 10.706 13.281 -8.159 1.00 58.28 72 THR A C 1
ATOM 610 O O . THR A 1 72 ? 10.125 12.660 -9.048 1.00 58.28 72 THR A O 1
ATOM 613 N N . LYS A 1 73 ? 10.980 14.587 -8.277 1.00 45.34 73 LYS A N 1
ATOM 614 C CA . LYS A 1 73 ? 10.886 15.278 -9.567 1.00 45.34 73 LYS A CA 1
ATOM 615 C C . LYS A 1 73 ? 11.939 14.650 -10.479 1.00 45.34 73 LYS A C 1
ATOM 617 O O . LYS A 1 73 ? 13.112 15.001 -10.392 1.00 45.34 73 LYS A O 1
ATOM 622 N N . VAL A 1 74 ? 11.547 13.676 -11.293 1.00 49.97 74 VAL A N 1
ATOM 623 C CA . VAL A 1 74 ? 12.417 13.134 -12.336 1.00 49.97 74 VAL A CA 1
ATOM 624 C C . VAL A 1 74 ? 12.621 14.261 -13.347 1.00 49.97 74 VAL A C 1
ATOM 626 O O . VAL A 1 74 ? 11.669 14.707 -13.984 1.00 49.97 74 VAL A O 1
ATOM 629 N N . LYS A 1 75 ? 13.850 14.778 -13.452 1.00 38.81 75 LYS A N 1
ATOM 630 C CA . LYS A 1 75 ? 14.255 15.602 -14.597 1.00 38.81 75 LYS A CA 1
ATOM 631 C C . LYS A 1 75 ? 14.174 14.683 -15.825 1.00 38.81 75 LYS A C 1
ATOM 633 O O . LYS A 1 75 ? 14.681 13.565 -15.715 1.00 38.81 75 LYS A O 1
ATOM 638 N N . PRO A 1 76 ? 13.539 15.080 -16.942 1.00 40.34 76 PRO A N 1
ATOM 639 C CA . PRO A 1 76 ? 13.432 14.202 -18.100 1.00 40.34 76 PRO A CA 1
ATOM 640 C C . PRO A 1 76 ? 14.837 13.774 -18.534 1.00 40.34 76 PRO A C 1
ATOM 642 O O . PRO A 1 76 ? 15.714 14.611 -18.754 1.00 40.34 76 PRO A O 1
ATOM 645 N N . MET A 1 77 ? 15.064 12.461 -18.575 1.00 53.44 77 MET A N 1
ATOM 646 C CA . MET A 1 77 ? 16.245 11.875 -19.197 1.00 53.44 77 MET A CA 1
ATOM 647 C C . MET A 1 77 ? 16.101 12.149 -20.695 1.00 53.44 77 MET A C 1
ATOM 649 O O . MET A 1 77 ? 15.081 11.792 -21.280 1.00 53.44 77 MET A O 1
ATOM 653 N N . GLY A 1 78 ? 17.065 12.878 -21.261 1.00 47.69 78 GLY A N 1
ATOM 654 C CA . GLY A 1 78 ? 16.993 13.420 -22.615 1.00 47.69 78 GLY A CA 1
ATOM 655 C C . GLY A 1 78 ? 16.622 12.368 -23.655 1.00 47.69 78 GLY A C 1
ATOM 656 O O . GLY A 1 78 ? 17.177 11.269 -23.674 1.00 47.69 78 GLY A O 1
ATOM 657 N N . THR A 1 79 ? 15.689 12.739 -24.526 1.00 40.41 79 THR A N 1
ATOM 658 C CA . THR A 1 79 ? 15.501 12.129 -25.838 1.00 40.41 79 THR A CA 1
ATOM 659 C C . THR A 1 79 ? 16.860 12.027 -26.521 1.00 40.41 79 THR A C 1
ATOM 661 O O . THR A 1 79 ? 17.509 13.041 -26.770 1.00 40.41 79 THR A O 1
ATOM 664 N N . LYS A 1 80 ? 17.310 10.803 -26.809 1.00 43.88 80 LYS A N 1
ATOM 665 C CA . LYS A 1 80 ? 18.328 10.611 -27.837 1.00 43.88 80 LY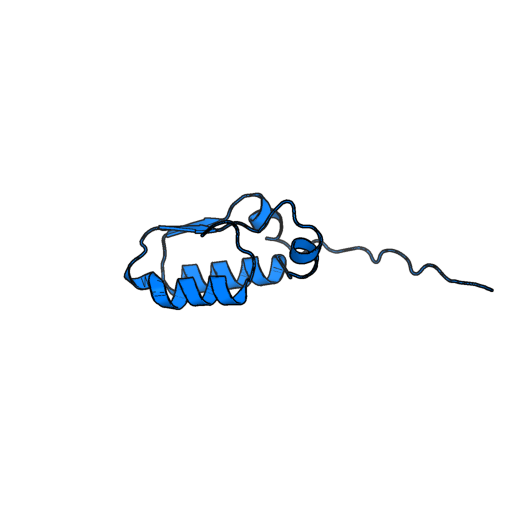S A CA 1
ATOM 666 C C . 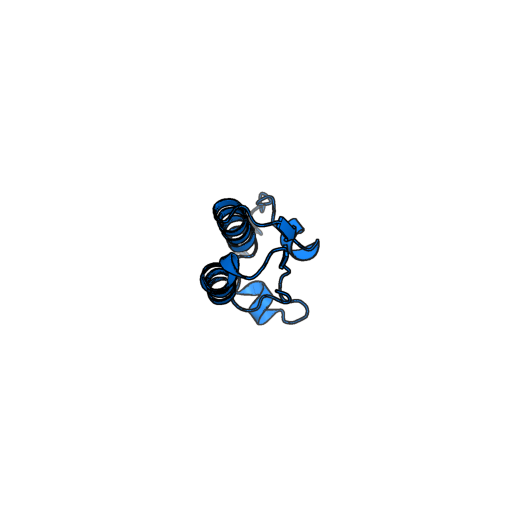LYS A 1 80 ? 17.646 10.916 -29.164 1.00 43.88 80 LYS A C 1
ATOM 668 O O . LYS A 1 80 ? 16.794 10.143 -29.595 1.00 43.88 80 LYS A O 1
ATOM 673 N N . GLU A 1 81 ? 17.978 12.056 -29.759 1.00 39.56 81 GLU A N 1
ATOM 674 C CA . GLU A 1 81 ? 17.764 12.261 -31.186 1.00 39.56 81 GLU A CA 1
ATOM 675 C C . GLU A 1 81 ? 18.559 11.181 -31.917 1.00 39.56 81 GLU A C 1
ATOM 677 O O . GLU A 1 81 ? 19.781 11.081 -31.787 1.00 39.56 81 GLU A O 1
ATOM 682 N N . VAL A 1 82 ? 17.834 10.316 -32.617 1.00 45.31 82 VAL A N 1
ATOM 683 C CA . VAL A 1 82 ? 18.395 9.491 -33.676 1.00 45.31 82 VAL A CA 1
ATOM 684 C C . VAL A 1 82 ? 18.348 10.394 -34.901 1.00 45.31 82 VAL A C 1
ATOM 686 O O . VAL A 1 82 ? 17.263 10.705 -35.384 1.00 45.31 82 VAL A O 1
ATOM 689 N N . VAL A 1 83 ? 19.502 10.895 -35.327 1.00 52.34 83 VAL A N 1
ATOM 690 C CA . VAL A 1 83 ? 19.665 11.468 -36.665 1.00 52.34 83 VAL A CA 1
ATOM 691 C C . VAL A 1 83 ? 20.379 10.417 -37.507 1.00 52.34 83 VAL A C 1
ATOM 693 O O . VAL A 1 83 ? 21.392 9.869 -37.067 1.00 52.34 83 VAL A O 1
ATOM 696 N N . GLU A 1 84 ? 19.751 10.075 -38.634 1.00 46.66 84 GLU A N 1
ATOM 697 C CA . GLU A 1 84 ? 20.288 9.214 -39.698 1.00 46.66 84 GLU A CA 1
ATOM 698 C C . GLU A 1 84 ? 21.573 9.781 -40.311 1.00 46.66 84 GLU A C 1
ATOM 700 O O . GLU A 1 84 ? 21.705 11.027 -40.385 1.00 46.66 84 GLU A O 1
#

Radius of gyration: 15.99 Å; chains: 1; bounding box: 30×26×54 Å

Sequence (84 aa):
MEPVIDPEEALTVIDKAHDFVNFWKVGKLNRNKEVENSVDWHQFYIDVRAKLKQYNANFYIKKDLRAFARKTKVKPMGTKEVVE

pLDDT: mean 88.13, std 18.43, range [38.81, 98.5]